Protein AF-A0A852ZIZ7-F1 (afdb_monomer_lite)

Sequence (143 aa):
MGELPLQGSGQEDPAVTLRPCVRVSGEAGPQLIHWRINLRDVESERARVVERWPMLGRQLREALVNDAEHELAAQVDALQVYEMCPCQDDFCQSFYTAPPPNGAFGAGHRNVALKPAWSGLLILDVVDEMIMFVEVLYRSPLD

Foldseek 3Di:
DDDDDDDDDDDDDDDDDDDDDDDDDDDDDDDDPPDPPDPVVVVVPFDQCCRVFVPVLVQVLVQCVVVVVNLLSVCSRVQGFPAFDPPPDPFWRKGFSDDDDPPDPDPQWDKDWTDTPDPDTWIFTAHVSRTTMTTGGNDDDGD

Secondary structure (DSSP, 8-state):
--------------------------------------TTSSGGGSPBHHHH-HHHHHHHHHHHHHTT-HHHHHHTTT-B--EE-TT--TTB--EESSPPPSSS--TTEEEEEE--SSSSEEEEEEETTEEEEEEEESPSSP-

pLDDT: mean 80.2, std 24.59, range [29.98, 98.75]

Radius of gyration: 30.01 Å; chains: 1; bounding box: 61×74×57 Å

Organism: NCBI:txid446787

Structure (mmCIF, N/CA/C/O backbone):
data_AF-A0A852ZIZ7-F1
#
_entry.id   AF-A0A852ZIZ7-F1
#
loop_
_atom_site.group_PDB
_atom_site.id
_atom_site.type_symbol
_atom_site.label_atom_id
_atom_site.label_alt_id
_atom_site.label_comp_id
_atom_site.label_asym_id
_atom_site.label_entity_id
_atom_site.label_seq_id
_atom_site.pdbx_PDB_ins_code
_atom_site.Cartn_x
_atom_site.Cartn_y
_atom_site.Cartn_z
_atom_site.occupancy
_atom_site.B_iso_or_equiv
_atom_site.auth_seq_id
_atom_site.auth_comp_id
_atom_site.auth_asym_id
_atom_site.auth_atom_id
_atom_site.pdbx_PDB_model_num
ATOM 1 N N . MET A 1 1 ? -7.272 -56.392 -43.275 1.00 46.25 1 MET A N 1
ATOM 2 C CA . MET A 1 1 ? -6.625 -57.679 -43.597 1.00 46.25 1 MET A CA 1
ATOM 3 C C . MET A 1 1 ? -5.489 -57.376 -44.547 1.00 46.25 1 MET A C 1
ATOM 5 O O . MET A 1 1 ? -5.727 -56.701 -45.539 1.00 46.25 1 MET A O 1
ATOM 9 N N . GLY A 1 2 ? -4.275 -57.759 -44.174 1.00 40.44 2 GLY A N 1
ATOM 10 C CA . GLY A 1 2 ? -3.039 -57.393 -44.859 1.00 40.44 2 GLY A CA 1
ATOM 11 C C . GLY A 1 2 ? -1.882 -57.568 -43.887 1.00 40.44 2 GLY A C 1
ATOM 12 O O . GLY A 1 2 ? -1.556 -56.649 -43.146 1.00 40.44 2 GLY A O 1
ATOM 13 N N . GLU A 1 3 ? -1.404 -58.805 -43.820 1.00 39.78 3 GLU A N 1
ATOM 14 C CA . GLU A 1 3 ? -0.352 -59.326 -42.952 1.00 39.78 3 GLU A CA 1
ATOM 15 C C . GLU A 1 3 ? 1.046 -58.731 -43.229 1.00 39.78 3 GLU A C 1
ATOM 17 O O . GLU A 1 3 ? 1.334 -58.218 -44.308 1.00 39.78 3 GLU A O 1
ATOM 22 N N . LEU A 1 4 ? 1.880 -58.843 -42.185 1.00 44.75 4 LEU A N 1
ATOM 23 C CA . LEU A 1 4 ? 3.350 -58.723 -42.058 1.00 44.75 4 LEU A CA 1
ATOM 24 C C . LEU A 1 4 ? 4.105 -59.586 -43.134 1.00 44.75 4 LEU A C 1
ATOM 26 O O . LEU A 1 4 ? 3.398 -60.321 -43.823 1.00 44.75 4 LEU A O 1
ATOM 30 N N . PRO A 1 5 ? 5.472 -59.676 -43.251 1.00 51.09 5 PRO A N 1
ATOM 31 C CA . PRO A 1 5 ? 6.444 -59.544 -42.145 1.00 51.09 5 PRO A CA 1
ATOM 32 C C . PRO A 1 5 ? 7.959 -59.256 -42.458 1.00 51.09 5 PRO A C 1
ATOM 34 O O . PRO A 1 5 ? 8.365 -59.098 -43.602 1.00 51.09 5 PRO A O 1
ATOM 37 N N . LEU A 1 6 ? 8.772 -59.298 -41.375 1.00 42.34 6 LEU A N 1
ATOM 38 C CA . LEU A 1 6 ? 10.230 -59.609 -41.245 1.00 42.34 6 LEU A CA 1
ATOM 39 C C . LEU A 1 6 ? 11.258 -58.600 -41.817 1.00 42.34 6 LEU A C 1
ATOM 41 O O . LEU A 1 6 ? 11.009 -57.986 -42.837 1.00 42.34 6 LEU A O 1
ATOM 45 N N . GLN A 1 7 ? 12.486 -58.393 -41.322 1.00 42.31 7 GLN A N 1
ATOM 46 C CA . GLN A 1 7 ? 13.324 -58.805 -40.180 1.00 42.31 7 GLN A CA 1
ATOM 47 C C . GLN A 1 7 ? 14.652 -58.017 -40.331 1.00 42.31 7 GLN A C 1
ATOM 49 O O . GLN A 1 7 ? 15.024 -57.660 -41.446 1.00 42.31 7 GLN A O 1
ATOM 54 N N . GLY A 1 8 ? 15.408 -57.836 -39.245 1.00 37.84 8 GLY A N 1
ATOM 55 C CA . GLY A 1 8 ? 16.845 -57.520 -39.295 1.00 37.84 8 GLY A CA 1
ATOM 56 C C . GLY A 1 8 ? 17.346 -57.042 -37.927 1.00 37.84 8 GLY A C 1
ATOM 57 O O . GLY A 1 8 ? 17.081 -55.906 -37.559 1.00 37.84 8 GLY A O 1
ATOM 58 N N . SER A 1 9 ? 17.792 -57.926 -37.020 1.00 40.53 9 SER A N 1
ATOM 59 C CA . SER A 1 9 ? 19.184 -58.420 -36.864 1.00 40.53 9 SER A CA 1
ATOM 60 C C . SER A 1 9 ? 20.178 -57.255 -36.761 1.00 40.53 9 SER A C 1
ATOM 62 O O . SER A 1 9 ? 20.437 -56.597 -37.758 1.00 40.53 9 SER A O 1
ATOM 64 N N . GLY A 1 10 ? 20.665 -56.872 -35.585 1.00 35.00 10 GLY A N 1
ATOM 65 C CA . GLY A 1 10 ? 21.695 -57.569 -34.806 1.00 35.00 10 GLY A CA 1
ATOM 66 C C . GLY A 1 10 ? 22.748 -56.505 -34.439 1.00 35.00 10 GLY A C 1
ATOM 67 O O . GLY A 1 10 ? 23.079 -55.694 -35.293 1.00 35.00 10 GLY A O 1
ATOM 68 N N . GLN A 1 11 ? 23.148 -56.398 -33.164 1.00 37.12 11 GLN A N 1
ATOM 69 C CA . GLN A 1 11 ? 24.481 -56.844 -32.697 1.00 37.12 11 GLN A CA 1
ATOM 70 C C . GLN A 1 11 ? 25.463 -55.614 -32.697 1.00 37.12 11 GLN A C 1
ATOM 72 O O . GLN A 1 11 ? 25.487 -54.897 -33.683 1.00 37.12 11 GLN A O 1
ATOM 77 N N . GLU A 1 12 ? 26.228 -55.162 -31.680 1.00 41.12 12 GLU A N 1
ATOM 78 C CA . GLU A 1 12 ? 26.856 -55.708 -30.453 1.00 41.12 12 GLU A CA 1
ATOM 79 C C . GLU A 1 12 ? 27.167 -54.590 -29.443 1.00 41.12 12 GLU A C 1
ATOM 81 O O . GLU A 1 12 ? 27.633 -53.518 -29.824 1.00 41.12 12 GLU A O 1
ATOM 86 N N . ASP A 1 13 ? 27.001 -54.901 -28.155 1.00 51.53 13 ASP A N 1
ATOM 87 C CA . ASP A 1 13 ? 27.689 -54.268 -27.022 1.00 51.53 13 ASP A CA 1
ATOM 88 C C . ASP A 1 13 ? 29.132 -54.794 -26.933 1.00 51.53 13 ASP A C 1
ATOM 90 O O . ASP A 1 13 ? 29.317 -56.017 -26.899 1.00 51.53 13 ASP A O 1
ATOM 94 N N . PRO A 1 14 ? 30.156 -53.935 -26.770 1.00 46.06 14 PRO A N 1
ATOM 95 C CA . PRO A 1 14 ? 31.454 -54.398 -26.321 1.00 46.06 14 PRO A CA 1
ATOM 96 C C . PRO A 1 14 ? 31.765 -53.962 -24.882 1.00 46.06 14 PRO A C 1
ATOM 98 O O . PRO A 1 14 ? 31.944 -52.791 -24.561 1.00 46.06 14 PRO A O 1
ATOM 101 N N . ALA A 1 15 ? 31.982 -54.997 -24.071 1.00 43.69 15 ALA A N 1
ATOM 102 C CA . ALA A 1 15 ? 33.033 -55.080 -23.062 1.00 43.69 15 ALA A CA 1
ATOM 103 C C . ALA A 1 15 ? 32.870 -54.269 -21.762 1.00 43.69 15 ALA A C 1
ATOM 105 O O . ALA A 1 15 ? 33.530 -53.262 -21.507 1.00 43.69 15 ALA A O 1
ATOM 106 N N . VAL A 1 16 ? 32.157 -54.902 -20.827 1.00 39.06 16 VAL A N 1
ATOM 107 C CA . VAL A 1 16 ? 32.555 -54.955 -19.413 1.00 39.06 16 VAL A CA 1
ATOM 108 C C . VAL A 1 16 ? 34.028 -55.369 -19.320 1.00 39.06 16 VAL A C 1
ATOM 110 O O . VAL A 1 16 ? 34.387 -56.497 -19.650 1.00 39.06 16 VAL A O 1
ATOM 113 N N . THR A 1 17 ? 34.875 -54.468 -18.823 1.00 43.59 17 THR A N 1
ATOM 114 C CA . THR A 1 17 ? 36.216 -54.809 -18.336 1.00 43.59 17 THR A CA 1
ATOM 115 C C . THR A 1 17 ? 36.286 -54.490 -16.848 1.00 43.59 17 THR A C 1
ATOM 1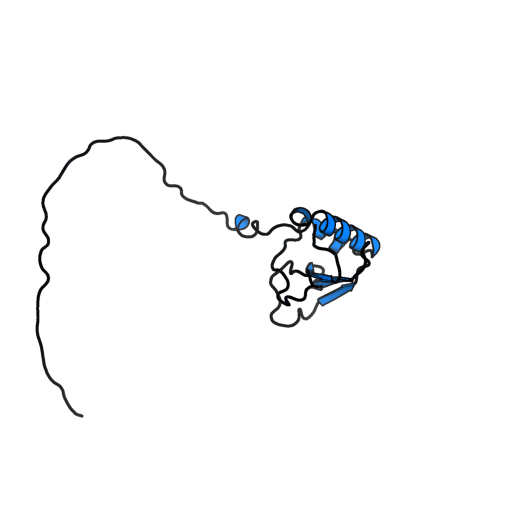17 O O . THR A 1 17 ? 36.432 -53.342 -16.440 1.00 43.59 17 THR A O 1
ATOM 120 N N . LEU A 1 18 ? 36.169 -55.533 -16.028 1.00 39.81 18 LEU A N 1
ATOM 121 C CA . LEU A 1 18 ? 36.492 -55.510 -14.603 1.00 39.81 18 LEU A CA 1
ATOM 122 C C . LEU A 1 18 ? 37.998 -55.697 -14.432 1.00 39.81 18 LEU A C 1
ATOM 124 O O . LEU A 1 18 ? 38.527 -56.674 -14.953 1.00 39.81 18 LEU A O 1
ATOM 128 N N . ARG A 1 19 ? 38.663 -54.832 -13.655 1.00 44.91 19 ARG A N 1
ATOM 129 C CA . ARG A 1 19 ? 39.967 -55.083 -13.002 1.00 44.91 19 ARG A CA 1
ATOM 130 C C . ARG A 1 19 ? 40.203 -54.086 -11.837 1.00 44.91 19 ARG A C 1
ATOM 132 O O . ARG A 1 19 ? 39.467 -53.110 -11.740 1.00 44.91 19 ARG A O 1
ATOM 139 N N . PRO A 1 20 ? 41.118 -54.368 -10.883 1.00 37.38 20 PRO A N 1
ATOM 140 C CA . PRO A 1 20 ? 40.753 -54.440 -9.468 1.00 37.38 20 PRO A CA 1
ATOM 141 C C . PRO A 1 20 ? 41.333 -53.339 -8.560 1.00 37.38 20 PRO A C 1
ATOM 143 O O . PRO A 1 20 ? 42.391 -52.780 -8.818 1.00 37.38 20 PRO A O 1
ATOM 146 N N . CYS A 1 21 ? 40.628 -53.149 -7.439 1.00 29.98 21 CYS A N 1
ATOM 147 C CA . CYS A 1 21 ? 41.070 -52.806 -6.080 1.00 29.98 21 CYS A CA 1
ATOM 148 C C . CYS A 1 21 ? 42.406 -52.048 -5.905 1.00 29.98 21 CYS A C 1
ATOM 150 O O . CYS A 1 21 ? 43.468 -52.656 -5.770 1.00 29.98 21 CYS A O 1
ATOM 152 N N . VAL A 1 22 ? 42.316 -50.728 -5.717 1.00 42.50 22 VAL A N 1
ATOM 153 C CA . VAL A 1 22 ? 43.251 -49.978 -4.866 1.00 42.50 22 VAL A CA 1
ATOM 154 C C . VAL A 1 22 ? 42.492 -49.542 -3.617 1.00 42.50 22 VAL A C 1
ATOM 156 O O . VAL A 1 22 ? 41.526 -48.786 -3.675 1.00 42.50 22 VAL A O 1
ATOM 159 N N . ARG A 1 23 ? 42.928 -50.081 -2.478 1.00 37.00 23 ARG A N 1
ATOM 160 C CA . ARG A 1 23 ? 42.485 -49.712 -1.136 1.00 37.00 23 ARG A CA 1
ATOM 161 C C . ARG A 1 23 ? 43.203 -48.412 -0.765 1.00 37.00 23 ARG A C 1
ATOM 163 O O . ARG A 1 23 ? 44.416 -48.434 -0.576 1.00 37.00 23 ARG A O 1
ATOM 170 N N . VAL A 1 24 ? 42.471 -47.308 -0.647 1.00 44.69 24 VAL A N 1
ATOM 171 C CA . VAL A 1 24 ? 42.968 -46.093 0.014 1.00 44.69 24 VAL A CA 1
ATOM 172 C C . VAL A 1 24 ? 42.246 -45.995 1.351 1.00 44.69 24 VAL A C 1
ATOM 174 O O . VAL A 1 24 ? 41.058 -45.694 1.406 1.00 44.69 24 VAL A O 1
ATOM 177 N N . SER A 1 25 ? 42.951 -46.346 2.424 1.00 45.59 25 SER A N 1
ATOM 178 C CA . SER A 1 25 ? 42.523 -46.026 3.783 1.00 45.59 25 SER A CA 1
ATOM 179 C C . SER A 1 25 ? 42.756 -44.534 4.007 1.00 45.59 25 SER A C 1
ATOM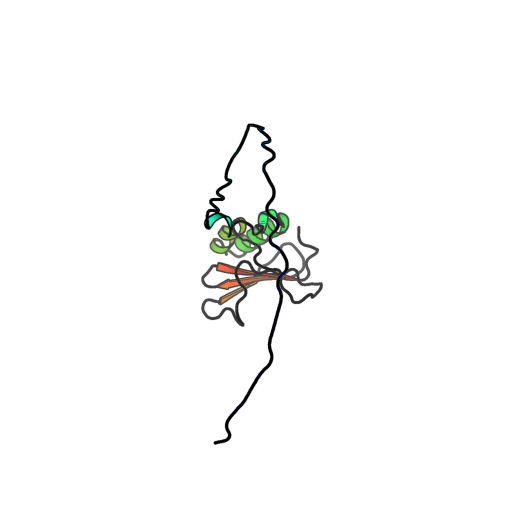 181 O O . SER A 1 25 ? 43.886 -44.068 3.888 1.00 45.59 25 SER A O 1
ATOM 183 N N . GLY A 1 26 ? 41.695 -43.802 4.322 1.00 38.47 26 GLY A N 1
ATOM 184 C CA . GLY A 1 26 ? 41.745 -42.402 4.726 1.00 38.47 26 GLY A CA 1
ATOM 185 C C . GLY A 1 26 ? 40.492 -42.090 5.529 1.00 38.47 26 GLY A C 1
ATOM 186 O O . GLY A 1 26 ? 39.390 -42.088 4.990 1.00 38.47 26 GLY A O 1
ATOM 187 N N . GLU A 1 27 ? 40.669 -41.947 6.835 1.00 44.06 27 GLU A N 1
ATOM 188 C CA . GLU A 1 27 ? 39.629 -41.708 7.828 1.00 44.06 27 GLU A CA 1
ATOM 189 C C . GLU A 1 27 ? 39.054 -40.277 7.769 1.00 44.06 27 GLU A C 1
ATOM 191 O O . GLU A 1 27 ? 39.703 -39.355 7.281 1.00 44.06 27 GLU A O 1
ATOM 196 N N . ALA A 1 28 ? 37.882 -40.130 8.407 1.00 37.16 28 ALA A N 1
ATOM 197 C CA . ALA A 1 28 ? 37.296 -38.918 9.002 1.00 37.16 28 ALA A CA 1
ATOM 198 C C . ALA A 1 28 ? 36.336 -38.025 8.172 1.00 37.16 28 ALA A C 1
ATOM 200 O O . ALA A 1 28 ? 36.711 -36.990 7.636 1.00 37.16 28 ALA A O 1
ATOM 201 N N . GLY A 1 29 ? 35.035 -38.333 8.301 1.00 35.25 29 GLY A N 1
ATOM 202 C CA . GLY A 1 29 ? 34.003 -37.355 8.703 1.00 35.25 29 GLY A CA 1
ATOM 203 C C . GLY A 1 29 ? 33.218 -36.591 7.613 1.00 35.25 29 GLY A C 1
ATOM 204 O O . GLY A 1 29 ? 33.499 -36.723 6.431 1.00 35.25 29 GLY A O 1
ATOM 205 N N . PRO A 1 30 ? 32.213 -35.779 8.006 1.00 50.12 30 PRO A N 1
ATOM 206 C CA . PRO A 1 30 ? 30.912 -36.295 8.447 1.00 50.12 30 PRO A CA 1
ATOM 207 C C . PRO A 1 30 ? 29.687 -35.518 7.891 1.00 50.12 30 PRO A C 1
ATOM 209 O O . PRO A 1 30 ? 29.806 -34.490 7.237 1.00 50.12 30 PRO A O 1
ATOM 212 N N . GLN A 1 31 ? 28.508 -36.001 8.296 1.00 40.97 31 GLN A N 1
ATOM 213 C CA . GLN A 1 31 ? 27.200 -35.332 8.381 1.00 40.97 31 GLN A CA 1
ATOM 214 C C . GLN A 1 31 ? 26.338 -35.165 7.120 1.00 40.97 31 GLN A C 1
ATOM 216 O O . GLN A 1 31 ? 26.433 -34.225 6.338 1.00 40.97 31 GLN A O 1
ATOM 221 N N . LEU A 1 32 ? 25.344 -36.054 7.077 1.00 41.94 32 LEU A N 1
ATOM 222 C CA . LEU A 1 32 ? 24.039 -35.884 6.457 1.00 41.94 32 LEU A CA 1
ATOM 223 C C . LEU A 1 32 ? 23.387 -34.576 6.936 1.00 41.94 32 LEU A C 1
ATOM 225 O O . LEU A 1 32 ? 22.899 -34.491 8.063 1.00 41.94 32 LEU A O 1
ATOM 229 N N . ILE A 1 33 ? 23.326 -33.570 6.070 1.00 50.00 33 ILE A N 1
ATOM 230 C CA . ILE A 1 33 ? 22.416 -32.437 6.253 1.00 50.00 33 ILE A CA 1
ATOM 231 C C . ILE A 1 33 ? 21.013 -32.852 5.802 1.00 50.00 33 ILE A C 1
ATOM 233 O O . ILE A 1 33 ? 20.619 -32.702 4.650 1.00 50.00 33 ILE A O 1
ATOM 237 N N . HIS A 1 34 ? 20.250 -33.416 6.736 1.00 39.66 34 HIS A N 1
ATOM 238 C CA . HIS A 1 34 ? 18.800 -33.516 6.615 1.00 39.66 34 HIS A CA 1
ATOM 239 C C . HIS A 1 34 ? 18.227 -32.107 6.800 1.00 39.66 34 HIS A C 1
ATOM 241 O O . HIS A 1 34 ? 18.059 -31.647 7.931 1.00 39.66 34 HIS A O 1
ATOM 247 N N . TRP A 1 35 ? 17.964 -31.390 5.706 1.00 49.75 35 TRP A N 1
ATOM 248 C CA . TRP A 1 35 ? 17.207 -30.148 5.791 1.00 49.75 35 TRP A CA 1
ATOM 249 C C . TRP A 1 35 ? 15.769 -30.505 6.183 1.00 49.75 35 TRP A C 1
ATOM 251 O O . TRP A 1 35 ? 15.001 -31.090 5.429 1.00 49.75 35 TRP A O 1
ATOM 261 N N . ARG A 1 36 ? 15.409 -30.196 7.424 1.00 54.16 36 ARG A N 1
ATOM 262 C CA . ARG A 1 36 ? 14.018 -30.017 7.831 1.00 54.16 36 ARG A CA 1
ATOM 263 C C . ARG A 1 36 ? 13.682 -28.565 7.514 1.00 54.16 36 ARG A C 1
ATOM 265 O O . ARG A 1 36 ? 13.870 -27.703 8.363 1.00 54.16 36 ARG A O 1
ATOM 272 N N . ILE A 1 37 ? 13.248 -28.283 6.289 1.00 58.50 37 ILE A N 1
ATOM 273 C CA . ILE A 1 37 ? 12.606 -26.996 5.998 1.00 58.50 37 ILE A CA 1
ATOM 274 C C . ILE A 1 37 ? 11.239 -27.063 6.684 1.00 58.50 37 ILE A C 1
ATOM 276 O O . ILE A 1 37 ? 10.408 -27.908 6.337 1.00 58.50 37 ILE A O 1
ATOM 280 N N . ASN A 1 38 ? 11.022 -26.238 7.712 1.00 49.84 38 ASN A N 1
ATOM 281 C CA . ASN A 1 38 ? 9.676 -26.034 8.227 1.00 49.84 38 ASN A CA 1
ATOM 282 C C . ASN A 1 38 ? 8.885 -25.341 7.117 1.00 49.84 38 ASN A C 1
ATOM 284 O O . ASN A 1 38 ? 9.289 -24.292 6.633 1.00 49.84 38 ASN A O 1
ATOM 288 N N . LEU A 1 39 ? 7.726 -25.880 6.744 1.00 50.44 39 LEU A N 1
ATOM 289 C CA . LEU A 1 39 ? 6.830 -25.255 5.759 1.00 50.44 39 LEU A CA 1
ATOM 290 C C . LEU A 1 39 ? 6.393 -23.823 6.145 1.00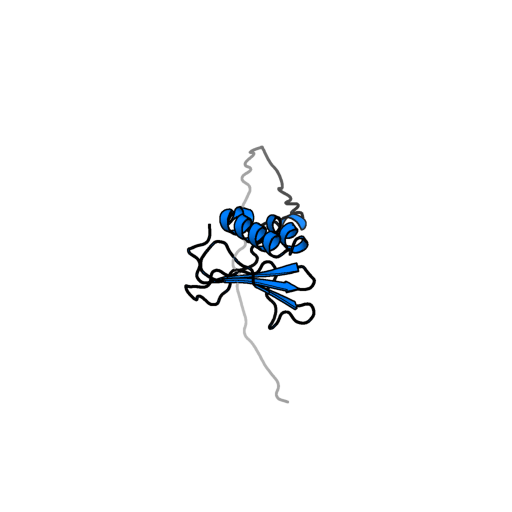 50.44 39 LEU A C 1
ATOM 292 O O . LEU A 1 39 ? 5.918 -23.095 5.287 1.00 50.44 39 LEU A O 1
ATOM 296 N N . ARG A 1 40 ? 6.590 -23.402 7.406 1.00 46.47 40 ARG A N 1
ATOM 297 C CA . ARG A 1 40 ? 6.373 -22.016 7.862 1.00 46.47 40 ARG A CA 1
ATOM 298 C C . ARG A 1 40 ? 7.452 -21.032 7.401 1.00 46.47 40 ARG A C 1
ATOM 300 O O . ARG A 1 40 ? 7.177 -19.841 7.366 1.00 46.47 40 ARG A O 1
ATOM 307 N N . ASP A 1 41 ? 8.644 -21.508 7.045 1.00 48.44 41 ASP A N 1
ATOM 308 C CA . ASP A 1 41 ? 9.757 -20.644 6.632 1.00 48.44 41 ASP A CA 1
ATOM 309 C C . ASP A 1 41 ? 9.640 -20.217 5.155 1.00 48.44 41 ASP A C 1
ATOM 311 O O . ASP A 1 41 ? 10.236 -19.224 4.755 1.00 48.44 41 ASP A O 1
ATOM 315 N N . VAL A 1 42 ? 8.831 -20.915 4.346 1.00 49.56 42 VAL A N 1
ATOM 316 C CA . VAL A 1 42 ? 8.741 -20.689 2.888 1.00 49.56 42 VAL A CA 1
ATOM 317 C C . VAL A 1 42 ? 7.865 -19.475 2.528 1.00 49.56 42 VAL A C 1
ATOM 319 O O . VAL A 1 42 ? 8.099 -18.820 1.520 1.00 49.56 42 VAL A O 1
ATOM 322 N N . GLU A 1 43 ? 6.886 -19.109 3.363 1.00 50.81 43 GLU A N 1
ATOM 323 C CA . GLU A 1 43 ? 6.098 -17.870 3.185 1.00 50.81 43 GLU A CA 1
ATOM 324 C C . GLU A 1 43 ? 6.820 -16.624 3.743 1.00 50.81 43 GLU A C 1
ATOM 326 O O . GLU A 1 43 ? 6.455 -15.485 3.445 1.00 50.81 43 GLU A O 1
ATOM 331 N N . SER A 1 44 ? 7.888 -16.831 4.520 1.00 55.03 44 SER A N 1
ATOM 332 C CA . SER A 1 44 ? 8.646 -15.792 5.226 1.00 55.03 44 SER A CA 1
ATOM 333 C C . SER A 1 44 ? 9.804 -15.188 4.409 1.00 55.03 44 SER A C 1
ATOM 335 O O . SER A 1 44 ? 10.622 -14.459 4.968 1.00 55.03 44 SER A O 1
ATOM 337 N N . GLU A 1 45 ? 9.895 -15.460 3.104 1.00 66.19 45 GLU A N 1
ATOM 338 C CA . GLU A 1 45 ? 10.958 -14.912 2.239 1.00 66.19 45 GLU A CA 1
ATOM 339 C C . GLU A 1 45 ? 10.577 -13.592 1.549 1.00 66.19 45 GLU A C 1
ATOM 341 O O . GLU A 1 45 ? 11.435 -12.906 0.988 1.00 66.19 45 GLU A O 1
ATOM 346 N N . ARG A 1 46 ? 9.297 -13.199 1.578 1.00 86.06 46 ARG A N 1
ATOM 347 C CA . ARG A 1 46 ? 8.857 -11.940 0.966 1.00 86.06 46 ARG A CA 1
ATOM 348 C C . ARG A 1 46 ? 9.197 -10.752 1.852 1.00 86.06 46 ARG A C 1
ATOM 350 O O . ARG A 1 46 ? 8.859 -10.723 3.034 1.00 86.06 46 ARG A O 1
ATOM 357 N N . ALA A 1 47 ? 9.819 -9.743 1.246 1.00 93.31 47 ALA A N 1
ATOM 358 C CA . ALA A 1 47 ? 10.182 -8.518 1.940 1.00 93.31 47 ALA A CA 1
ATOM 359 C C . ALA A 1 47 ? 8.931 -7.804 2.468 1.00 93.31 47 ALA A C 1
ATOM 361 O O . ALA A 1 47 ? 7.966 -7.588 1.726 1.00 93.31 47 ALA A O 1
ATOM 362 N N . ARG A 1 48 ? 8.964 -7.408 3.742 1.00 97.12 48 ARG A N 1
ATOM 363 C CA . ARG A 1 48 ? 7.912 -6.577 4.329 1.00 97.12 48 ARG A CA 1
ATOM 364 C C . ARG A 1 48 ? 8.009 -5.161 3.785 1.00 97.12 48 ARG A C 1
ATOM 366 O O . ARG A 1 48 ? 9.108 -4.656 3.556 1.00 97.12 48 ARG A O 1
ATOM 373 N N . VAL A 1 49 ? 6.871 -4.494 3.620 1.00 97.44 49 VAL A N 1
ATOM 374 C CA . VAL A 1 49 ? 6.812 -3.110 3.123 1.00 97.44 49 VAL A CA 1
ATOM 375 C C . VAL A 1 49 ? 7.662 -2.197 4.004 1.00 97.44 49 VAL A C 1
ATOM 377 O O . VAL A 1 49 ? 8.486 -1.453 3.491 1.00 97.44 49 VAL A O 1
ATOM 380 N N . VAL A 1 50 ? 7.540 -2.326 5.328 1.00 97.75 50 VAL A N 1
ATOM 381 C CA . VAL A 1 50 ? 8.291 -1.516 6.304 1.00 97.75 50 VAL A CA 1
ATOM 382 C C . VAL A 1 50 ? 9.801 -1.774 6.311 1.00 97.75 50 VAL A C 1
ATOM 384 O O . VAL A 1 50 ? 10.553 -0.950 6.820 1.00 97.75 50 VAL A O 1
ATOM 387 N N . GLU A 1 51 ? 10.253 -2.904 5.768 1.00 96.56 51 GLU A N 1
ATOM 388 C CA . GLU A 1 51 ? 11.676 -3.250 5.664 1.00 96.56 51 GLU A CA 1
ATOM 389 C C . GLU A 1 51 ? 12.246 -2.840 4.305 1.00 96.56 51 GLU A C 1
ATOM 391 O O . GLU A 1 51 ? 13.352 -2.311 4.228 1.00 96.56 51 GLU A O 1
ATOM 396 N N . ARG A 1 52 ? 11.482 -3.066 3.231 1.00 96.38 52 ARG A N 1
ATOM 397 C CA . ARG A 1 52 ? 11.874 -2.737 1.857 1.00 96.38 52 ARG A CA 1
ATOM 398 C C . ARG A 1 52 ? 11.821 -1.235 1.582 1.00 96.38 52 ARG A C 1
ATOM 400 O O . ARG A 1 52 ? 12.705 -0.722 0.905 1.00 96.38 52 ARG A O 1
ATOM 407 N N . TRP A 1 53 ? 10.788 -0.574 2.099 1.00 97.88 53 TRP A N 1
ATOM 408 C CA . TRP A 1 53 ? 10.497 0.847 1.921 1.00 97.88 53 TRP A CA 1
ATOM 409 C C . TRP A 1 53 ? 10.034 1.458 3.251 1.00 97.88 53 TRP A C 1
ATOM 411 O O . TRP A 1 53 ? 8.833 1.686 3.462 1.00 97.88 53 TRP A O 1
ATOM 421 N N . PRO A 1 54 ? 10.963 1.661 4.206 1.00 97.56 54 PRO A N 1
ATOM 422 C CA . PRO A 1 54 ? 10.626 2.178 5.527 1.00 97.56 54 PRO A CA 1
ATOM 423 C C . PRO A 1 54 ? 9.845 3.496 5.504 1.00 97.56 54 PRO A C 1
ATOM 425 O O . PRO A 1 54 ? 8.966 3.699 6.350 1.00 97.56 54 PRO A O 1
ATOM 428 N N . MET A 1 55 ? 10.137 4.395 4.556 1.00 97.44 55 MET A N 1
ATOM 429 C CA . MET A 1 55 ? 9.417 5.664 4.457 1.00 97.44 55 MET A CA 1
ATOM 430 C C . MET A 1 55 ? 7.988 5.443 3.966 1.00 97.44 55 MET A C 1
ATOM 432 O O . MET A 1 55 ? 7.052 5.955 4.585 1.00 97.44 55 MET A O 1
ATOM 436 N N . LEU A 1 56 ? 7.794 4.639 2.916 1.00 97.69 56 LEU A N 1
ATOM 437 C CA . LEU A 1 56 ? 6.452 4.283 2.452 1.00 97.69 56 LEU A CA 1
ATOM 438 C C . LEU A 1 56 ? 5.635 3.607 3.560 1.00 97.69 56 LEU A C 1
ATOM 440 O O . LEU A 1 56 ? 4.483 3.979 3.772 1.00 97.69 56 LEU A O 1
ATOM 444 N N . GLY A 1 57 ? 6.220 2.658 4.295 1.00 97.81 57 GLY A N 1
ATOM 445 C CA . GLY A 1 57 ? 5.536 1.965 5.390 1.00 97.81 57 GLY A CA 1
ATOM 446 C C . GLY A 1 57 ? 5.032 2.926 6.472 1.00 97.81 57 GLY A C 1
ATOM 447 O O . GLY A 1 57 ? 3.882 2.836 6.905 1.00 97.81 57 GLY A O 1
ATOM 448 N N . ARG A 1 58 ? 5.853 3.910 6.860 1.00 97.94 58 ARG A N 1
ATOM 449 C CA . ARG A 1 58 ? 5.430 4.979 7.777 1.00 97.94 58 ARG A CA 1
ATOM 450 C C . ARG A 1 58 ? 4.286 5.807 7.188 1.00 97.94 58 ARG A C 1
ATOM 452 O O . ARG A 1 58 ? 3.271 5.987 7.853 1.00 97.94 58 ARG A O 1
ATOM 459 N N . GLN A 1 59 ? 4.445 6.294 5.959 1.00 97.56 59 GLN A N 1
ATOM 460 C CA . GLN A 1 59 ? 3.467 7.169 5.302 1.00 97.56 59 GLN A CA 1
ATOM 461 C C . GLN A 1 59 ? 2.115 6.476 5.107 1.00 97.56 59 GLN A C 1
ATOM 463 O O . GLN A 1 59 ? 1.075 7.093 5.322 1.00 97.56 59 GLN A O 1
ATOM 468 N N . LEU A 1 60 ? 2.123 5.190 4.746 1.00 98.31 60 LEU A N 1
ATOM 469 C CA . LEU A 1 60 ? 0.921 4.374 4.611 1.00 98.31 60 LEU A CA 1
ATOM 470 C C . LEU A 1 60 ? 0.179 4.258 5.946 1.00 98.31 60 LEU A C 1
ATOM 472 O O . LEU A 1 60 ? -1.025 4.500 6.007 1.00 98.31 60 LEU A O 1
ATOM 476 N N . ARG A 1 61 ? 0.900 3.950 7.031 1.00 98.38 61 ARG A N 1
ATOM 477 C CA . ARG A 1 61 ? 0.322 3.885 8.380 1.00 98.38 61 ARG A CA 1
ATOM 478 C C . ARG A 1 61 ? -0.270 5.224 8.810 1.00 98.38 61 ARG A C 1
ATOM 480 O O . ARG A 1 61 ? -1.383 5.253 9.321 1.00 98.38 61 ARG A O 1
ATOM 487 N N . GLU A 1 62 ? 0.470 6.314 8.629 1.00 98.31 62 GLU A N 1
ATOM 488 C CA . GLU A 1 62 ? 0.015 7.658 8.996 1.00 98.31 62 GLU A CA 1
ATOM 489 C C . GLU A 1 62 ? -1.244 8.052 8.214 1.00 98.31 62 GLU A C 1
ATOM 491 O O . GLU A 1 62 ? -2.202 8.539 8.810 1.00 98.31 62 GLU A O 1
ATOM 496 N N . ALA A 1 63 ? -1.281 7.785 6.905 1.00 98.31 63 ALA A N 1
ATOM 497 C CA . ALA A 1 63 ? -2.442 8.073 6.071 1.00 98.31 63 ALA A CA 1
ATOM 498 C C . ALA A 1 63 ? -3.679 7.262 6.501 1.00 98.31 63 ALA A C 1
ATOM 500 O O . ALA A 1 63 ? -4.753 7.836 6.661 1.00 98.31 63 ALA A O 1
ATOM 501 N N . LEU A 1 64 ? -3.518 5.964 6.781 1.00 98.50 64 LEU A N 1
ATOM 502 C CA . LEU A 1 64 ? -4.594 5.109 7.296 1.00 98.50 64 LEU A CA 1
ATOM 503 C C . LEU A 1 64 ? -5.131 5.594 8.649 1.00 98.50 64 LEU A C 1
ATOM 505 O O . LEU A 1 64 ? -6.340 5.664 8.849 1.00 98.50 64 LEU A O 1
ATOM 509 N N . VAL A 1 65 ? -4.245 5.966 9.578 1.00 98.38 65 VAL A N 1
ATOM 510 C CA . VAL A 1 65 ? -4.651 6.499 10.889 1.00 98.38 65 VAL A CA 1
ATOM 511 C C . VAL A 1 65 ? -5.408 7.820 10.743 1.00 98.38 65 VAL A C 1
ATOM 513 O O . VAL A 1 65 ? -6.410 8.017 11.428 1.00 98.38 65 VAL A O 1
ATOM 516 N N . ASN A 1 66 ? -4.958 8.710 9.855 1.00 97.75 66 ASN A N 1
ATOM 517 C CA . ASN A 1 66 ? -5.604 10.004 9.622 1.00 97.75 66 ASN A CA 1
ATOM 518 C C . ASN A 1 66 ? -7.008 9.866 9.018 1.00 97.75 66 ASN A C 1
ATOM 520 O O . ASN A 1 66 ? -7.882 10.669 9.344 1.00 97.75 66 ASN A O 1
ATOM 524 N N . ASP A 1 67 ? -7.232 8.836 8.201 1.00 97.19 67 ASP A N 1
ATOM 525 C CA . ASP A 1 67 ? -8.537 8.525 7.608 1.00 97.19 67 ASP A CA 1
ATOM 526 C C . ASP A 1 67 ? -9.375 7.554 8.476 1.00 97.19 67 ASP A C 1
ATOM 528 O O . ASP A 1 67 ? -10.411 7.063 8.037 1.00 97.19 67 ASP A O 1
ATOM 532 N N . ALA A 1 68 ? -8.973 7.326 9.736 1.00 97.75 68 ALA A N 1
ATOM 533 C CA . ALA A 1 68 ? -9.649 6.477 10.729 1.00 97.75 68 ALA A CA 1
ATOM 534 C C . ALA A 1 68 ? -9.746 4.973 10.373 1.00 97.75 68 ALA A C 1
ATOM 536 O O . ALA A 1 68 ? -10.537 4.235 10.962 1.00 97.75 68 ALA A O 1
ATOM 537 N N . GLU A 1 69 ? -8.887 4.488 9.477 1.00 98.31 69 GLU A N 1
ATOM 538 C CA . GLU A 1 69 ? -8.775 3.084 9.058 1.00 98.31 69 GLU A CA 1
ATOM 539 C C . GLU A 1 69 ? -7.819 2.308 9.993 1.00 98.31 69 GLU A C 1
ATOM 541 O O . GLU A 1 69 ? -6.772 1.793 9.591 1.00 98.31 69 GLU A O 1
ATOM 546 N N . HIS A 1 70 ? -8.136 2.267 11.292 1.00 98.00 70 HIS A N 1
ATOM 547 C CA . HIS A 1 70 ? -7.224 1.762 12.330 1.00 98.00 70 HIS A CA 1
ATOM 548 C C . HIS A 1 70 ? -6.876 0.270 12.201 1.00 98.00 70 HIS A C 1
ATOM 550 O O . HIS A 1 70 ? -5.727 -0.108 12.435 1.00 98.00 70 HIS A O 1
ATOM 556 N N . GLU A 1 71 ? -7.834 -0.565 11.798 1.00 98.19 71 GLU A N 1
ATOM 557 C CA . GLU A 1 71 ? -7.612 -2.006 11.606 1.00 98.19 71 GLU A CA 1
ATOM 558 C C . GLU A 1 71 ? -6.668 -2.276 10.428 1.00 98.19 71 GLU A C 1
ATOM 560 O O . GLU A 1 71 ? -5.757 -3.099 10.519 1.00 98.19 71 GLU A O 1
ATOM 565 N N . LEU A 1 72 ? -6.808 -1.511 9.343 1.00 98.69 72 LEU A N 1
ATOM 566 C CA . LEU A 1 72 ? -5.887 -1.559 8.210 1.00 98.69 72 LEU A CA 1
ATOM 567 C C . LEU A 1 72 ? -4.502 -1.022 8.603 1.00 98.69 72 LEU A C 1
ATOM 569 O O . LEU A 1 72 ? -3.480 -1.611 8.249 1.00 98.69 72 LEU A O 1
ATOM 573 N N . ALA A 1 73 ? -4.438 0.054 9.398 1.00 98.56 73 ALA A N 1
ATOM 574 C CA . ALA A 1 73 ? -3.171 0.582 9.907 1.00 98.56 73 ALA A CA 1
ATOM 575 C C . ALA A 1 73 ? -2.408 -0.457 10.748 1.00 98.56 73 ALA A C 1
ATOM 577 O O . ALA A 1 73 ? -1.178 -0.523 10.678 1.00 98.56 73 ALA A O 1
ATOM 578 N N . ALA A 1 74 ? -3.105 -1.291 11.525 1.00 98.31 74 ALA A N 1
ATOM 579 C CA . ALA A 1 74 ? -2.487 -2.351 12.320 1.00 98.31 74 ALA A CA 1
ATOM 580 C C . ALA A 1 74 ? -1.774 -3.409 11.453 1.00 98.31 74 ALA A C 1
ATOM 582 O O . ALA A 1 74 ? -0.778 -3.986 11.890 1.00 98.31 74 ALA A O 1
ATOM 583 N N . GLN A 1 75 ? -2.213 -3.609 10.206 1.00 98.31 75 GLN A N 1
ATOM 584 C CA . GLN A 1 75 ? -1.630 -4.590 9.284 1.00 98.31 75 GLN A CA 1
ATOM 585 C C . GLN A 1 75 ? -0.296 -4.141 8.682 1.00 98.31 75 GLN A C 1
ATOM 587 O O . GLN A 1 75 ? 0.499 -4.993 8.290 1.00 98.31 75 GLN A O 1
ATOM 592 N N . VAL A 1 76 ? -0.021 -2.831 8.618 1.00 98.25 76 VAL A N 1
ATOM 593 C CA . VAL A 1 76 ? 1.088 -2.262 7.825 1.00 98.25 76 VAL A CA 1
ATOM 594 C C . VAL A 1 76 ? 2.447 -2.875 8.151 1.00 98.25 76 VAL A C 1
ATOM 596 O O . VAL A 1 76 ? 3.229 -3.134 7.238 1.00 98.25 76 VAL A O 1
ATOM 599 N N . ASP A 1 77 ? 2.728 -3.164 9.424 1.00 97.06 77 ASP A N 1
ATOM 600 C CA . ASP A 1 77 ? 3.999 -3.791 9.787 1.00 97.06 77 ASP A CA 1
ATOM 601 C C . ASP A 1 77 ? 4.111 -5.183 9.173 1.00 97.06 77 ASP A C 1
ATOM 603 O O . ASP A 1 77 ? 5.194 -5.566 8.756 1.00 97.06 77 ASP A O 1
ATOM 607 N N . ALA A 1 78 ? 3.033 -5.957 9.110 1.00 96.75 78 ALA A N 1
ATOM 608 C CA . ALA A 1 78 ? 3.052 -7.325 8.602 1.00 96.75 78 ALA A CA 1
ATOM 609 C C . ALA A 1 78 ? 2.908 -7.419 7.073 1.00 96.75 78 ALA A C 1
ATOM 611 O O . ALA A 1 78 ? 3.121 -8.501 6.528 1.00 96.75 78 ALA A O 1
ATOM 612 N N . LEU A 1 79 ? 2.5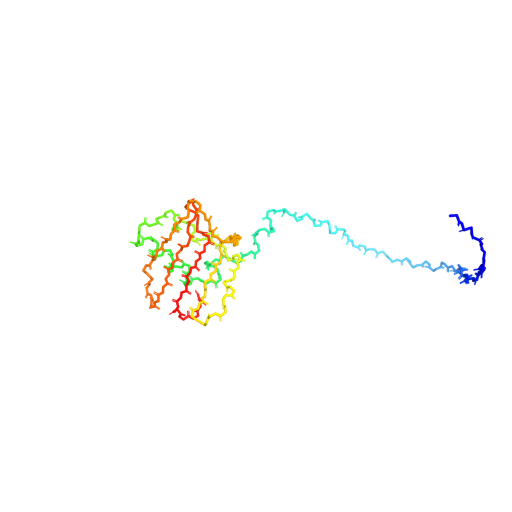75 -6.323 6.377 1.00 97.44 79 LEU A N 1
ATOM 613 C CA . LEU A 1 79 ? 2.386 -6.347 4.926 1.00 97.44 79 LEU A CA 1
ATOM 614 C C . LEU A 1 79 ? 3.662 -6.780 4.211 1.00 97.44 79 LEU A C 1
ATOM 616 O O . LEU A 1 79 ? 4.723 -6.174 4.369 1.00 97.44 79 LEU A O 1
ATOM 620 N N . GLN A 1 80 ? 3.528 -7.803 3.378 1.00 97.44 80 GLN A N 1
ATOM 621 C CA . GLN A 1 80 ? 4.570 -8.285 2.486 1.00 97.44 80 GLN A CA 1
ATOM 622 C C . GLN A 1 80 ? 4.337 -7.761 1.073 1.00 97.44 80 GLN A C 1
ATOM 624 O O . GLN A 1 80 ? 3.201 -7.563 0.655 1.00 97.44 80 GLN A O 1
ATOM 629 N N . VAL A 1 81 ? 5.415 -7.584 0.316 1.00 97.56 81 VAL A N 1
ATOM 630 C CA . VAL A 1 81 ? 5.329 -7.353 -1.127 1.00 97.56 81 VAL A CA 1
ATOM 631 C C . VAL A 1 81 ? 5.230 -8.712 -1.814 1.00 97.56 81 VAL A C 1
ATOM 633 O O . VAL A 1 81 ? 6.202 -9.470 -1.842 1.00 97.56 81 VAL A O 1
ATOM 636 N N . TYR A 1 82 ? 4.051 -9.035 -2.340 1.00 97.06 82 TYR A N 1
ATOM 637 C CA . TYR A 1 82 ? 3.798 -10.275 -3.069 1.00 97.06 82 TYR A CA 1
ATOM 638 C C . TYR A 1 82 ? 4.377 -10.216 -4.482 1.00 97.06 82 TYR A C 1
ATOM 640 O O . TYR A 1 82 ? 5.163 -11.083 -4.863 1.00 97.06 82 TYR A O 1
ATOM 648 N N . GLU A 1 83 ? 4.002 -9.184 -5.236 1.00 96.25 83 GLU A N 1
ATOM 649 C CA . GLU A 1 83 ? 4.406 -8.968 -6.626 1.00 96.25 83 GLU A CA 1
ATOM 650 C C . GLU A 1 83 ? 4.248 -7.485 -6.992 1.00 96.25 83 GLU A C 1
ATOM 652 O O . GLU A 1 83 ? 3.325 -6.824 -6.517 1.00 96.25 83 GLU A O 1
ATOM 657 N N . MET A 1 84 ? 5.136 -6.952 -7.836 1.00 97.25 84 MET A N 1
ATOM 658 C CA . MET A 1 84 ? 4.989 -5.595 -8.379 1.00 97.25 84 MET A CA 1
ATOM 659 C C . MET A 1 84 ? 3.912 -5.556 -9.467 1.00 97.25 84 MET A C 1
ATOM 661 O O . MET A 1 84 ? 3.748 -6.513 -10.216 1.00 97.25 84 MET A O 1
ATOM 665 N N . CYS A 1 85 ? 3.222 -4.426 -9.615 1.00 97.00 85 CYS A N 1
ATOM 666 C CA . CYS A 1 85 ? 2.294 -4.223 -10.724 1.00 97.00 85 CYS A CA 1
ATOM 667 C C . CYS A 1 85 ? 3.023 -4.336 -12.086 1.00 97.00 85 CYS A C 1
ATOM 669 O O . CYS A 1 85 ? 4.044 -3.673 -12.284 1.00 97.00 85 CYS A O 1
ATOM 671 N N . PRO A 1 86 ? 2.512 -5.125 -13.054 1.00 95.56 86 PRO A N 1
ATOM 672 C CA . PRO A 1 86 ? 3.206 -5.395 -14.317 1.00 95.56 86 PRO A CA 1
ATOM 673 C C . PRO A 1 86 ? 2.946 -4.361 -15.430 1.00 95.56 86 PRO A C 1
ATOM 675 O O . PRO A 1 86 ? 3.422 -4.553 -16.552 1.00 95.56 86 PRO A O 1
ATOM 678 N N . CYS A 1 87 ? 2.188 -3.287 -15.166 1.00 95.44 87 CYS A N 1
ATOM 679 C CA . CYS A 1 87 ? 1.780 -2.314 -16.194 1.00 95.44 87 CYS A CA 1
ATOM 680 C C . CYS A 1 87 ? 2.952 -1.582 -16.873 1.00 95.44 87 CYS A C 1
ATOM 682 O O . CYS A 1 87 ? 2.784 -1.115 -17.992 1.00 95.44 87 CYS A O 1
ATOM 684 N N . GLN A 1 88 ? 4.136 -1.542 -16.242 1.00 92.19 88 GLN A N 1
ATOM 685 C CA . GLN A 1 88 ? 5.360 -0.885 -16.739 1.00 92.19 88 GLN A CA 1
ATOM 686 C C . GLN A 1 88 ? 5.235 0.629 -16.974 1.00 92.19 88 GLN A C 1
ATOM 688 O O . GLN A 1 88 ? 6.165 1.240 -17.501 1.00 92.19 88 GLN A O 1
ATOM 693 N N . ASP A 1 89 ? 4.131 1.239 -16.548 1.00 96.38 89 ASP A N 1
ATOM 694 C CA . ASP A 1 89 ? 3.962 2.683 -16.587 1.00 96.38 89 ASP A CA 1
ATOM 695 C C . ASP A 1 89 ? 4.923 3.360 -15.600 1.00 96.38 89 ASP A C 1
ATOM 697 O O . ASP A 1 89 ? 5.075 2.933 -14.454 1.00 96.38 89 ASP A O 1
ATOM 701 N N . ASP A 1 90 ? 5.564 4.443 -16.035 1.00 94.50 90 ASP A N 1
ATOM 702 C CA . ASP A 1 90 ? 6.617 5.139 -15.284 1.00 94.50 90 ASP A CA 1
ATOM 703 C C . ASP A 1 90 ? 6.119 5.805 -13.993 1.00 94.50 90 ASP A C 1
ATOM 705 O O . ASP A 1 90 ? 6.867 5.951 -13.024 1.00 94.50 90 ASP A O 1
ATOM 709 N N . PHE A 1 91 ? 4.844 6.185 -13.964 1.00 96.06 91 PHE A N 1
ATOM 710 C CA . PHE A 1 91 ? 4.193 6.769 -12.801 1.00 96.06 91 PHE A CA 1
ATOM 711 C C . PHE A 1 91 ? 3.718 5.725 -11.785 1.00 96.06 91 PHE A C 1
ATOM 713 O O . PHE A 1 91 ? 3.333 6.117 -10.682 1.00 96.06 91 PHE A O 1
ATOM 720 N N . CYS A 1 92 ? 3.703 4.436 -12.139 1.00 98.31 92 CYS A N 1
ATOM 721 C CA . CYS A 1 92 ? 3.124 3.369 -11.334 1.00 98.31 92 CYS A CA 1
ATOM 722 C C . CYS A 1 92 ? 4.202 2.608 -10.559 1.00 98.31 92 CYS A C 1
ATOM 724 O O . CYS A 1 92 ? 5.103 1.996 -11.128 1.00 98.31 92 CYS A O 1
ATOM 726 N N . GLN A 1 93 ? 4.087 2.612 -9.232 1.00 97.88 93 GLN A N 1
ATOM 727 C CA . GLN A 1 93 ? 4.957 1.848 -8.330 1.00 97.88 93 GLN A CA 1
ATOM 728 C C . GLN A 1 93 ? 4.148 0.897 -7.437 1.00 97.88 93 GLN A C 1
ATOM 730 O O . GLN A 1 93 ? 4.587 0.504 -6.356 1.00 97.88 93 GLN A O 1
ATOM 735 N N . SER A 1 94 ? 2.947 0.548 -7.892 1.00 98.50 94 SER A N 1
ATOM 736 C CA . SER A 1 94 ? 1.963 -0.250 -7.168 1.00 98.50 94 SER A CA 1
ATOM 737 C C . SER A 1 94 ? 2.389 -1.708 -7.011 1.00 98.50 94 SER A C 1
ATOM 739 O O . SER A 1 94 ? 3.171 -2.234 -7.810 1.00 98.50 94 SER A O 1
ATOM 741 N N . PHE A 1 95 ? 1.858 -2.391 -6.002 1.00 98.38 95 PHE A N 1
ATOM 742 C CA . PHE A 1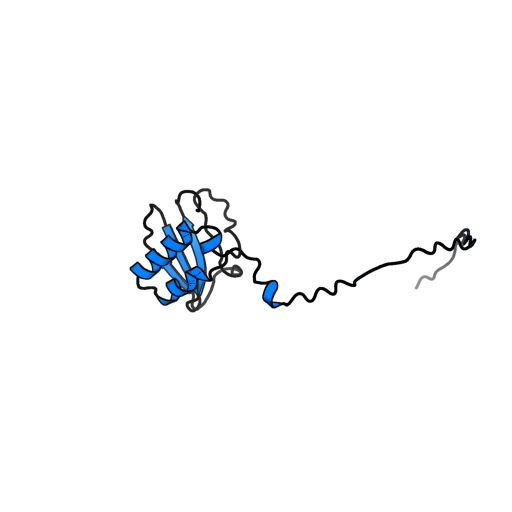 95 ? 2.194 -3.786 -5.730 1.00 98.38 95 PHE A CA 1
ATOM 743 C C . PHE A 1 95 ? 1.071 -4.530 -5.010 1.00 98.38 95 PHE A C 1
ATOM 745 O O . PHE A 1 95 ? 0.281 -3.955 -4.263 1.00 98.38 95 PHE A O 1
ATOM 752 N N . TYR A 1 96 ? 1.040 -5.841 -5.215 1.00 98.50 96 TYR A N 1
ATOM 753 C CA . TYR A 1 96 ? 0.171 -6.762 -4.502 1.00 98.50 96 TYR A CA 1
ATOM 754 C C . TYR A 1 96 ? 0.775 -7.153 -3.157 1.00 98.50 96 TYR A C 1
ATOM 756 O O . TYR A 1 96 ? 1.991 -7.313 -3.032 1.00 98.50 96 TYR A O 1
ATOM 764 N N . THR A 1 97 ? -0.082 -7.366 -2.165 1.00 97.75 97 THR A N 1
ATOM 765 C CA . THR A 1 97 ? 0.275 -7.881 -0.830 1.00 97.75 97 THR A CA 1
ATOM 766 C C . THR A 1 97 ? -0.151 -9.339 -0.630 1.00 97.75 97 THR A C 1
ATOM 768 O O . THR A 1 97 ? 0.259 -9.986 0.331 1.00 97.75 97 THR A O 1
ATOM 771 N N . ALA A 1 98 ? -0.914 -9.881 -1.580 1.00 95.69 98 ALA A N 1
ATOM 772 C CA . ALA A 1 98 ? -1.385 -11.261 -1.667 1.00 95.69 98 ALA A CA 1
ATOM 773 C C . ALA A 1 98 ? -1.428 -11.697 -3.152 1.00 95.69 98 ALA A C 1
ATOM 775 O O . ALA A 1 98 ? -1.189 -10.857 -4.020 1.00 95.69 98 ALA A O 1
ATOM 776 N N . PRO A 1 99 ? -1.707 -12.972 -3.497 1.00 95.38 99 PRO A N 1
ATOM 777 C CA . PRO A 1 99 ? -1.816 -13.375 -4.898 1.00 95.38 99 PRO A CA 1
ATOM 778 C C . PRO A 1 99 ? -2.790 -12.485 -5.689 1.00 95.38 99 PRO A C 1
ATOM 780 O O . PRO A 1 99 ? -3.895 -12.232 -5.198 1.00 95.38 99 PRO A O 1
ATOM 783 N N . PRO A 1 100 ? -2.417 -12.025 -6.899 1.00 94.12 100 PRO A N 1
ATOM 784 C CA . PRO A 1 100 ? -3.301 -11.203 -7.712 1.00 94.12 100 PRO A CA 1
ATOM 785 C C . PRO A 1 100 ? -4.575 -11.982 -8.081 1.00 94.12 100 PRO A C 1
ATOM 787 O O . PRO A 1 100 ? -4.518 -13.197 -8.314 1.00 94.12 100 PRO A O 1
ATOM 790 N N . PRO A 1 101 ? -5.738 -11.313 -8.150 1.00 93.44 101 PRO A N 1
ATOM 791 C CA . PRO A 1 101 ? -6.981 -11.960 -8.535 1.00 93.44 101 PRO A CA 1
ATOM 792 C C . PRO A 1 101 ? -6.930 -12.378 -10.010 1.00 93.44 101 PRO A C 1
ATOM 794 O O . PRO A 1 101 ? -6.309 -11.724 -10.848 1.00 93.44 101 PRO A O 1
ATOM 797 N N . ASN A 1 102 ? -7.653 -13.441 -10.363 1.00 93.50 102 ASN A N 1
ATOM 798 C CA . ASN A 1 102 ? -7.926 -13.740 -11.767 1.00 93.50 102 ASN A CA 1
ATOM 799 C C . ASN A 1 102 ? -9.107 -12.879 -12.247 1.00 93.50 102 ASN A C 1
ATOM 801 O O . ASN A 1 102 ? -10.255 -13.326 -12.237 1.00 93.50 102 ASN A O 1
ATOM 805 N N . GLY A 1 103 ? -8.824 -11.626 -12.610 1.00 92.62 103 GLY A N 1
ATOM 806 C CA . GLY A 1 103 ? -9.831 -10.618 -12.950 1.00 92.62 103 GLY A CA 1
ATOM 807 C C . GLY A 1 103 ? -10.068 -9.636 -11.801 1.00 92.62 103 GLY A C 1
ATOM 808 O O . GLY A 1 103 ? -9.118 -9.092 -11.255 1.00 92.62 103 GLY A O 1
ATOM 809 N N . ALA A 1 104 ? -11.329 -9.376 -11.450 1.00 92.88 104 ALA A N 1
ATOM 810 C CA . ALA A 1 104 ? -11.675 -8.488 -10.336 1.00 92.88 104 ALA A CA 1
ATOM 811 C C . ALA A 1 104 ? -11.622 -9.219 -8.980 1.00 92.88 104 ALA A C 1
ATOM 813 O O . ALA A 1 104 ? -11.865 -10.423 -8.919 1.00 92.88 104 ALA A O 1
ATOM 814 N N . PHE A 1 105 ? -11.386 -8.483 -7.887 1.00 91.12 105 PHE A N 1
ATOM 815 C CA . PHE A 1 105 ? -11.359 -9.034 -6.522 1.00 91.12 105 PHE A CA 1
ATOM 816 C C . PHE A 1 105 ? -12.703 -9.627 -6.051 1.00 91.12 105 PHE A C 1
ATOM 818 O O . PHE A 1 105 ? -12.711 -10.573 -5.270 1.00 91.12 105 PHE A O 1
ATOM 825 N N . GLY A 1 106 ? -13.836 -9.140 -6.566 1.00 92.25 106 GLY A N 1
ATOM 826 C CA . GLY A 1 106 ? -15.158 -9.720 -6.301 1.00 92.25 106 GLY A CA 1
ATOM 827 C C . GLY A 1 106 ? -15.867 -9.142 -5.071 1.00 92.25 106 GLY A C 1
ATOM 828 O O . GLY A 1 106 ? -15.711 -7.970 -4.746 1.00 92.25 106 GLY A O 1
ATOM 829 N N . ALA A 1 107 ? -16.731 -9.937 -4.434 1.00 95.00 107 ALA A N 1
ATOM 830 C CA . ALA A 1 107 ? -17.500 -9.499 -3.266 1.00 95.00 107 ALA A CA 1
ATOM 831 C C . ALA A 1 107 ? -16.583 -9.208 -2.065 1.00 95.00 107 ALA A C 1
ATOM 833 O O . ALA A 1 107 ? -15.540 -9.834 -1.926 1.00 95.00 107 ALA A O 1
ATOM 834 N N . GLY A 1 108 ? -16.973 -8.254 -1.213 1.00 95.38 108 GLY A N 1
ATOM 835 C CA . GLY A 1 108 ? -16.150 -7.812 -0.077 1.00 95.38 108 GLY A CA 1
ATOM 836 C C . GLY A 1 108 ? -15.041 -6.825 -0.456 1.00 95.38 108 GLY A C 1
ATOM 837 O O . GLY A 1 108 ? -14.405 -6.256 0.428 1.00 95.38 108 GLY A O 1
ATOM 838 N N . HIS A 1 109 ? -14.839 -6.578 -1.755 1.00 97.94 109 HIS A N 1
ATOM 839 C CA . HIS A 1 109 ? -13.894 -5.587 -2.251 1.00 97.94 109 HIS A CA 1
ATOM 840 C C . HIS A 1 109 ? -14.374 -4.152 -2.005 1.00 97.94 109 HIS A C 1
ATOM 842 O O . HIS A 1 109 ? -15.512 -3.796 -2.327 1.00 97.94 109 HIS A O 1
ATOM 848 N N . ARG A 1 110 ? -13.478 -3.310 -1.489 1.00 98.06 110 ARG A N 1
ATOM 849 C CA . ARG A 1 110 ? -13.624 -1.854 -1.438 1.00 98.06 110 ARG A CA 1
ATOM 850 C C . ARG A 1 110 ? -12.304 -1.168 -1.768 1.00 98.06 110 ARG A C 1
ATOM 852 O O . ARG A 1 110 ? -11.231 -1.700 -1.506 1.00 98.06 110 ARG A O 1
ATOM 859 N N . ASN A 1 111 ? -12.408 0.043 -2.305 1.00 98.06 111 ASN A N 1
ATOM 860 C CA . ASN A 1 111 ? -11.269 0.936 -2.493 1.00 98.06 111 ASN A CA 1
ATOM 861 C C . ASN A 1 111 ? -11.155 1.900 -1.310 1.00 98.06 111 ASN A C 1
ATOM 863 O O . ASN A 1 111 ? -12.159 2.471 -0.879 1.00 98.06 111 ASN A O 1
ATOM 867 N N . VAL A 1 112 ? -9.932 2.123 -0.837 1.00 98.50 112 VAL A N 1
ATOM 868 C CA . VAL A 1 112 ? -9.607 3.119 0.191 1.00 98.50 112 VAL A CA 1
ATOM 869 C C . VAL A 1 112 ? -8.650 4.132 -0.413 1.00 98.50 112 VAL A C 1
ATOM 871 O O . VAL A 1 112 ? -7.455 3.876 -0.527 1.00 98.50 112 VAL A O 1
ATOM 874 N N . ALA A 1 113 ? -9.183 5.273 -0.843 1.00 98.19 113 ALA A N 1
ATOM 875 C CA . ALA A 1 113 ? -8.380 6.360 -1.389 1.00 98.19 113 ALA A CA 1
ATOM 876 C C . ALA A 1 113 ? -7.875 7.242 -0.243 1.00 98.19 113 ALA A C 1
ATOM 878 O O . ALA A 1 113 ? -8.650 7.988 0.356 1.00 98.19 113 ALA A O 1
ATOM 879 N N . LEU A 1 114 ? -6.582 7.140 0.049 1.00 98.31 114 LEU A N 1
ATOM 880 C CA . LEU A 1 114 ? -5.936 7.831 1.155 1.00 98.31 114 LEU A CA 1
ATOM 881 C C . LEU A 1 114 ? -5.353 9.171 0.713 1.00 98.31 114 LEU A C 1
ATOM 883 O O . LEU A 1 114 ? -5.053 9.396 -0.462 1.00 98.31 114 LEU A O 1
ATOM 887 N N . LYS A 1 115 ? -5.130 10.059 1.683 1.00 95.00 115 LYS A N 1
ATOM 888 C CA . LYS A 1 115 ? -4.407 11.322 1.475 1.00 95.00 115 LYS A CA 1
ATOM 889 C C . LYS A 1 115 ? -2.949 11.199 1.932 1.00 95.00 115 LYS A C 1
ATOM 891 O O . LYS A 1 115 ? -2.674 11.384 3.120 1.00 95.00 115 LYS A O 1
ATOM 896 N N . PRO A 1 116 ? -1.996 10.906 1.028 1.00 93.88 116 PRO A N 1
ATOM 897 C CA . PRO A 1 116 ? -0.589 10.864 1.396 1.00 93.88 116 PRO A CA 1
ATOM 898 C C . PRO A 1 116 ? -0.024 12.269 1.658 1.00 93.88 116 PRO A C 1
ATOM 900 O O . PRO A 1 116 ? -0.526 13.274 1.160 1.00 93.88 116 PRO A O 1
ATOM 903 N N . ALA A 1 117 ? 1.091 12.339 2.390 1.00 91.00 117 ALA A N 1
ATOM 904 C CA . ALA A 1 117 ? 1.827 13.586 2.643 1.00 91.00 117 ALA A CA 1
ATOM 905 C C . ALA A 1 117 ? 2.630 14.106 1.425 1.00 91.00 117 ALA A C 1
ATOM 907 O O . ALA A 1 117 ? 3.361 15.090 1.532 1.00 91.00 117 ALA A O 1
ATOM 908 N N . TRP A 1 118 ? 2.531 13.435 0.279 1.00 94.56 118 TRP A N 1
ATOM 909 C CA . TRP A 1 118 ? 3.246 13.732 -0.961 1.00 94.56 118 TRP A CA 1
ATOM 910 C C . TRP A 1 118 ? 2.255 13.913 -2.119 1.00 94.56 118 TRP A C 1
ATOM 912 O O . TRP A 1 118 ? 1.088 13.541 -2.021 1.00 94.56 118 TRP A O 1
ATOM 922 N N . SER A 1 119 ? 2.702 14.518 -3.220 1.00 93.56 119 SER A N 1
ATOM 923 C CA . SER A 1 119 ? 1.858 14.761 -4.394 1.00 93.56 119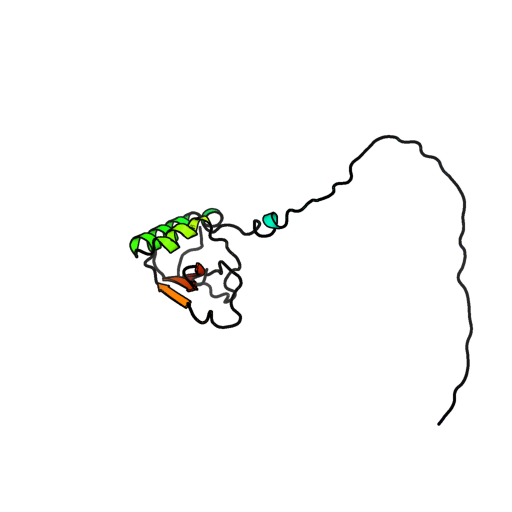 SER A CA 1
ATOM 924 C C . SER A 1 119 ? 1.639 13.485 -5.206 1.00 93.56 119 SER A C 1
ATOM 926 O O . SER A 1 119 ? 2.595 12.976 -5.780 1.00 93.56 119 SER A O 1
ATOM 928 N N . GLY A 1 120 ? 0.399 13.016 -5.308 1.00 96.38 120 GLY A N 1
ATOM 929 C CA . GLY A 1 120 ? 0.006 11.886 -6.150 1.00 96.38 120 GLY A CA 1
ATOM 930 C C . GLY A 1 120 ? -1.101 11.073 -5.489 1.00 96.38 120 GLY A C 1
ATOM 931 O O . GLY A 1 120 ? -1.907 11.647 -4.754 1.00 96.38 120 GLY A O 1
ATOM 932 N N . LEU A 1 121 ? -1.178 9.773 -5.779 1.00 97.94 121 LEU A N 1
ATOM 933 C CA . LEU A 1 121 ? -2.296 8.927 -5.352 1.00 97.94 121 LEU A CA 1
ATOM 934 C C . LEU A 1 121 ? -1.808 7.716 -4.559 1.00 97.94 121 LEU A C 1
ATOM 936 O O . LEU A 1 121 ? -0.912 6.999 -5.005 1.00 97.94 121 LEU A O 1
ATOM 940 N N . LEU A 1 122 ? -2.435 7.496 -3.404 1.00 98.56 122 LEU A N 1
ATOM 941 C CA . LEU A 1 122 ? -2.283 6.300 -2.584 1.00 98.56 122 LEU A CA 1
ATOM 942 C C . LEU A 1 122 ? -3.665 5.669 -2.406 1.00 98.56 122 LEU A C 1
ATOM 944 O O . LEU A 1 122 ? -4.512 6.239 -1.719 1.00 98.56 122 LEU A O 1
ATOM 948 N N . ILE A 1 123 ? -3.907 4.529 -3.046 1.00 98.62 123 ILE A N 1
ATOM 949 C CA . ILE A 1 123 ? -5.206 3.843 -3.024 1.00 98.62 123 ILE A CA 1
ATOM 950 C C . ILE A 1 123 ? -4.977 2.391 -2.618 1.00 98.62 123 ILE A C 1
ATOM 952 O O . ILE A 1 123 ? -4.004 1.776 -3.042 1.00 98.62 123 ILE A O 1
ATOM 956 N N . LEU A 1 124 ? -5.836 1.844 -1.763 1.00 98.75 124 LEU A N 1
ATOM 957 C CA . LEU A 1 124 ? -5.777 0.438 -1.371 1.00 98.75 124 LEU A CA 1
ATOM 958 C C . LEU A 1 124 ? -6.977 -0.317 -1.923 1.00 98.75 124 LEU A C 1
ATOM 960 O O . LEU A 1 124 ? -8.112 0.117 -1.717 1.00 98.75 124 LEU A O 1
ATOM 964 N N . ASP A 1 125 ? -6.733 -1.482 -2.518 1.00 98.50 125 ASP A N 1
ATOM 965 C CA . ASP A 1 125 ? -7.779 -2.487 -2.675 1.00 98.50 125 ASP A CA 1
ATOM 966 C C . ASP A 1 125 ? -7.822 -3.348 -1.418 1.00 98.50 125 ASP A C 1
ATOM 968 O O . ASP A 1 125 ? -6.835 -3.989 -1.041 1.00 98.50 125 ASP A O 1
ATOM 972 N N . VAL A 1 126 ? -8.985 -3.365 -0.776 1.00 98.62 126 VAL A N 1
ATOM 973 C CA . VAL A 1 126 ? -9.245 -4.111 0.452 1.00 98.62 126 VAL A CA 1
ATOM 974 C C . VAL A 1 126 ? -10.315 -5.152 0.171 1.00 98.62 126 VAL A C 1
ATOM 976 O O . VAL A 1 126 ? -11.330 -4.824 -0.437 1.00 98.62 126 VAL A O 1
ATOM 979 N N . VAL A 1 127 ? -10.108 -6.390 0.612 1.00 98.31 127 VAL A N 1
ATOM 980 C CA . VAL A 1 127 ? -11.096 -7.476 0.525 1.00 98.31 127 VAL A CA 1
ATOM 981 C C . VAL A 1 127 ? -11.291 -8.054 1.914 1.00 98.31 127 VAL A C 1
ATOM 983 O O . VAL A 1 127 ? -10.324 -8.509 2.516 1.00 98.31 127 VAL A O 1
ATOM 986 N N . ASP A 1 128 ? -12.520 -8.010 2.430 1.00 97.00 128 ASP A N 1
ATOM 987 C CA . ASP A 1 128 ? -12.857 -8.510 3.772 1.00 97.00 128 ASP A CA 1
ATOM 988 C C . ASP A 1 128 ? -11.904 -7.970 4.863 1.00 97.00 128 ASP A C 1
ATOM 990 O O . ASP A 1 128 ? -11.390 -8.710 5.699 1.00 97.00 128 ASP A O 1
ATOM 994 N N . GLU A 1 129 ? -11.646 -6.656 4.820 1.00 96.94 129 GLU A N 1
ATOM 995 C CA . GLU A 1 129 ? -10.716 -5.922 5.698 1.00 96.94 129 GLU A CA 1
ATOM 996 C C . GLU A 1 129 ? -9.233 -6.317 5.586 1.00 96.94 129 GLU A C 1
ATOM 998 O O . GLU A 1 129 ? -8.421 -5.898 6.405 1.00 96.94 129 GLU A O 1
ATOM 1003 N N . MET A 1 130 ? -8.839 -7.046 4.541 1.00 98.06 130 MET A N 1
ATOM 1004 C CA . MET A 1 130 ? -7.437 -7.334 4.225 1.00 98.06 130 MET A CA 1
ATOM 1005 C C . MET A 1 130 ? -6.949 -6.454 3.078 1.00 98.06 130 MET A C 1
ATOM 1007 O O . MET A 1 130 ? -7.585 -6.396 2.027 1.00 98.06 130 MET A O 1
ATOM 1011 N N . ILE A 1 131 ? -5.799 -5.797 3.243 1.00 98.56 131 ILE A N 1
ATOM 1012 C CA . ILE A 1 131 ? -5.155 -5.046 2.154 1.00 98.56 131 ILE A CA 1
ATOM 1013 C C . ILE A 1 131 ? -4.602 -6.056 1.144 1.00 98.56 131 ILE A C 1
ATOM 1015 O O . ILE A 1 131 ? -3.739 -6.859 1.503 1.00 98.56 131 ILE A O 1
ATOM 1019 N N . MET A 1 132 ? -5.077 -6.003 -0.102 1.00 98.38 132 MET A N 1
ATOM 1020 C CA . MET A 1 132 ? -4.700 -6.922 -1.188 1.00 98.38 132 MET A CA 1
ATOM 1021 C C . MET A 1 132 ? -3.790 -6.273 -2.238 1.00 98.38 132 MET A C 1
ATOM 1023 O O . MET A 1 132 ? -2.971 -6.953 -2.865 1.00 98.38 132 MET A O 1
ATOM 1027 N N . PHE A 1 133 ? -3.929 -4.961 -2.431 1.00 98.56 133 PHE A N 1
ATOM 1028 C CA . PHE A 1 133 ? -3.135 -4.183 -3.375 1.00 98.56 133 PHE A CA 1
ATOM 1029 C C . PHE A 1 133 ? -2.903 -2.774 -2.834 1.00 98.56 133 PHE A C 1
ATOM 1031 O O . PHE A 1 133 ? -3.798 -2.172 -2.239 1.00 98.56 133 PHE A O 1
ATOM 1038 N N . VAL A 1 134 ? -1.693 -2.262 -3.043 1.00 98.69 134 VAL A N 1
ATOM 1039 C CA . VAL A 1 134 ? -1.300 -0.894 -2.708 1.00 98.69 134 VAL A CA 1
ATOM 1040 C C . VAL A 1 134 ? -0.972 -0.180 -4.009 1.00 98.69 134 VAL A C 1
ATOM 1042 O O . VAL A 1 134 ? 0.050 -0.450 -4.643 1.00 98.69 134 VAL A O 1
ATOM 1045 N N . GLU A 1 135 ? -1.840 0.741 -4.403 1.00 98.44 135 GLU A N 1
ATOM 1046 C CA . GLU A 1 135 ? -1.661 1.583 -5.569 1.00 98.44 135 GLU A CA 1
ATOM 1047 C C . GLU A 1 135 ? -0.898 2.856 -5.192 1.00 98.44 135 GLU A C 1
ATOM 1049 O O . GLU A 1 135 ? -1.366 3.661 -4.387 1.00 98.44 135 GLU A O 1
ATOM 1054 N N . VAL A 1 136 ? 0.299 3.024 -5.764 1.00 98.38 136 VAL A N 1
ATOM 1055 C CA . VAL A 1 136 ? 1.173 4.181 -5.534 1.00 98.38 136 VAL A CA 1
ATOM 1056 C C . VAL A 1 136 ? 1.487 4.827 -6.873 1.00 98.38 136 VAL A C 1
ATOM 1058 O O . VAL A 1 136 ? 2.306 4.313 -7.638 1.00 98.38 136 VAL A O 1
ATOM 1061 N N . LEU A 1 137 ? 0.844 5.962 -7.151 1.00 98.19 137 LEU A N 1
ATOM 1062 C CA . LEU A 1 137 ? 0.956 6.652 -8.436 1.00 98.19 137 LEU A CA 1
ATOM 1063 C C . LEU A 1 137 ? 1.528 8.058 -8.289 1.00 98.19 137 LEU A C 1
ATOM 1065 O O . LEU A 1 137 ? 1.191 8.780 -7.350 1.00 98.19 137 LEU A O 1
ATOM 1069 N N . TYR A 1 138 ? 2.329 8.474 -9.272 1.00 97.44 138 TYR A N 1
ATOM 1070 C CA . TYR A 1 138 ? 2.901 9.824 -9.384 1.00 97.44 138 TYR A CA 1
ATOM 1071 C C . TYR A 1 138 ? 3.794 10.238 -8.201 1.00 97.44 138 TYR A C 1
ATOM 1073 O O . TYR A 1 138 ? 3.978 11.424 -7.933 1.00 97.44 138 TYR A O 1
ATOM 1081 N N . ARG A 1 139 ? 4.382 9.263 -7.502 1.00 94.44 139 ARG A N 1
ATOM 1082 C CA . ARG A 1 139 ? 5.366 9.475 -6.433 1.00 94.44 139 ARG A CA 1
ATOM 1083 C C . ARG A 1 139 ? 6.783 9.413 -6.999 1.00 94.44 139 ARG A C 1
ATOM 1085 O O . ARG A 1 139 ? 7.049 8.633 -7.911 1.00 94.44 139 ARG A O 1
ATOM 1092 N N . SER A 1 140 ? 7.719 10.132 -6.383 1.00 94.25 140 SER A N 1
ATOM 1093 C CA . SER A 1 140 ? 9.148 9.805 -6.503 1.00 94.25 140 SER A CA 1
ATOM 1094 C C . SER A 1 140 ? 9.418 8.329 -6.136 1.00 94.25 140 SER A C 1
ATOM 1096 O O . SER A 1 140 ? 8.600 7.719 -5.433 1.00 94.25 140 SER A O 1
ATOM 1098 N N . PRO A 1 141 ? 10.543 7.737 -6.584 1.00 94.50 141 PRO A N 1
ATOM 1099 C CA . PRO A 1 141 ? 10.872 6.339 -6.309 1.00 94.50 141 PRO A CA 1
ATOM 1100 C C . PRO A 1 141 ? 10.692 5.924 -4.840 1.00 94.50 141 PRO A C 1
ATOM 1102 O O . PRO A 1 141 ? 10.957 6.719 -3.938 1.00 94.50 141 PRO A O 1
ATOM 1105 N N . LEU A 1 142 ? 10.205 4.700 -4.612 1.00 92.88 142 LEU A N 1
ATOM 1106 C CA . LEU A 1 142 ? 9.957 4.160 -3.269 1.00 92.88 142 LEU A CA 1
ATOM 1107 C C . LEU A 1 142 ? 11.232 4.056 -2.414 1.00 92.88 142 LEU A C 1
ATOM 1109 O O . LEU A 1 142 ? 12.281 3.629 -2.900 1.00 92.88 142 LEU A O 1
ATOM 1113 N N . ASP A 1 143 ? 11.091 4.410 -1.134 1.00 87.69 143 ASP A N 1
ATOM 1114 C CA . ASP A 1 143 ? 12.117 4.457 -0.085 1.00 87.69 143 ASP A CA 1
ATOM 1115 C C . ASP A 1 143 ? 11.544 4.105 1.298 1.00 87.69 143 ASP A C 1
ATOM 1117 O O . ASP A 1 143 ? 10.302 4.082 1.476 1.00 87.69 143 ASP A O 1
#